Protein AF-A0A7C4UFD3-F1 (afdb_monomer_lite)

Radius of gyration: 13.69 Å; chains: 1; bounding box: 38×26×35 Å

Secondary structure (DSSP, 8-state):
-HHHHHHHHHHHHTTTTTTTHHHHHHHHHHS-EEETTS-EEES---HHHHHHHHHHTT--GGGGGGGT--GGGS-GGGGGGHHHHHHHHTTTTSHHHHHHHHHHHHHHHHTTEEEPPPTT--

Structure (mmCIF, N/CA/C/O backbone):
data_AF-A0A7C4UFD3-F1
#
_entry.id   AF-A0A7C4UFD3-F1
#
loop_
_atom_site.group_PDB
_atom_site.id
_atom_site.type_symbol
_atom_site.label_atom_id
_atom_site.label_alt_id
_atom_site.label_comp_id
_atom_site.label_asym_id
_atom_site.label_entity_id
_atom_site.label_seq_id
_atom_site.pdbx_PDB_ins_code
_atom_site.Cartn_x
_atom_site.Cartn_y
_atom_site.Cartn_z
_atom_site.occupancy
_atom_site.B_iso_or_equiv
_atom_site.auth_seq_id
_atom_site.auth_comp_id
_atom_site.auth_asym_id
_atom_site.auth_atom_id
_atom_site.pdbx_PDB_model_num
ATOM 1 N N . MET A 1 1 ? 4.926 6.588 13.282 1.00 66.88 1 MET A N 1
ATOM 2 C CA . MET A 1 1 ? 4.882 5.622 12.156 1.00 66.88 1 MET A CA 1
ATOM 3 C C . MET A 1 1 ? 4.621 4.184 12.609 1.00 66.88 1 MET A C 1
ATOM 5 O O . MET A 1 1 ? 4.375 3.346 11.751 1.00 66.88 1 MET A O 1
ATOM 9 N N . ASP A 1 2 ? 4.633 3.871 13.908 1.00 80.81 2 ASP A N 1
ATOM 10 C CA . ASP A 1 2 ? 4.578 2.471 14.359 1.00 80.81 2 ASP A CA 1
ATOM 11 C C . ASP A 1 2 ? 3.240 1.777 14.079 1.00 80.81 2 ASP A C 1
ATOM 13 O O . ASP A 1 2 ? 3.248 0.625 13.663 1.00 80.81 2 ASP A O 1
ATOM 17 N N . GLY A 1 3 ? 2.108 2.488 14.138 1.00 88.94 3 GLY A N 1
ATOM 18 C CA . GLY A 1 3 ? 0.803 1.911 13.780 1.00 88.94 3 GLY A CA 1
ATOM 19 C C . GLY A 1 3 ? 0.691 1.466 12.312 1.00 88.94 3 GLY A C 1
ATOM 20 O O . GLY A 1 3 ? 0.116 0.421 12.025 1.00 88.94 3 GLY A O 1
ATOM 21 N N . VAL A 1 4 ? 1.290 2.204 11.367 1.00 91.00 4 VAL A N 1
ATOM 22 C CA . VAL A 1 4 ? 1.360 1.783 9.950 1.00 91.00 4 VAL A CA 1
ATOM 23 C C . VAL A 1 4 ? 2.260 0.564 9.784 1.00 91.00 4 VAL A C 1
ATOM 25 O O . VAL A 1 4 ? 1.986 -0.302 8.955 1.00 91.00 4 VAL A O 1
ATOM 28 N N . ARG A 1 5 ? 3.341 0.488 10.564 1.00 92.00 5 ARG A N 1
ATOM 29 C CA . ARG A 1 5 ? 4.239 -0.665 10.535 1.00 92.00 5 ARG A CA 1
ATOM 30 C C . ARG A 1 5 ? 3.520 -1.909 11.034 1.00 92.00 5 ARG A C 1
ATOM 32 O O . ARG A 1 5 ? 3.492 -2.880 10.290 1.00 92.00 5 ARG A O 1
ATOM 39 N N . GLU A 1 6 ? 2.872 -1.829 12.190 1.00 93.25 6 GLU A N 1
ATOM 40 C CA . GLU A 1 6 ? 2.032 -2.900 12.738 1.00 93.25 6 GLU A CA 1
ATOM 41 C C . GLU A 1 6 ? 0.985 -3.356 11.707 1.00 93.25 6 GLU A C 1
ATOM 43 O O . GLU A 1 6 ? 0.865 -4.542 11.418 1.00 93.25 6 GLU A O 1
ATOM 48 N N . PHE A 1 7 ? 0.295 -2.407 11.067 1.00 94.69 7 PHE A N 1
ATOM 49 C CA . PHE A 1 7 ? -0.658 -2.700 9.997 1.00 94.69 7 PHE A CA 1
ATOM 50 C C . PHE A 1 7 ? -0.034 -3.480 8.829 1.00 94.69 7 PHE A C 1
ATOM 52 O O . PHE A 1 7 ? -0.584 -4.492 8.397 1.00 94.69 7 PHE A O 1
ATOM 59 N N . LEU A 1 8 ? 1.118 -3.033 8.322 1.00 94.19 8 LEU A N 1
ATOM 60 C CA . LEU A 1 8 ? 1.828 -3.715 7.240 1.00 94.19 8 LEU A CA 1
ATOM 61 C C . LEU A 1 8 ? 2.320 -5.109 7.656 1.00 94.19 8 LEU A C 1
ATOM 63 O O . LEU A 1 8 ? 2.238 -6.023 6.841 1.00 94.19 8 LEU A O 1
ATOM 67 N N . ASP A 1 9 ? 2.757 -5.289 8.908 1.00 93.81 9 ASP A N 1
ATOM 68 C CA . ASP A 1 9 ? 3.160 -6.599 9.437 1.00 93.81 9 ASP A CA 1
ATOM 69 C C . ASP A 1 9 ? 1.976 -7.578 9.409 1.00 93.81 9 ASP A C 1
ATOM 71 O O . ASP A 1 9 ? 2.106 -8.701 8.924 1.00 93.81 9 ASP A O 1
ATOM 75 N N . VAL A 1 10 ? 0.791 -7.141 9.854 1.00 93.94 10 VAL A N 1
ATOM 76 C CA . VAL A 1 10 ? -0.427 -7.969 9.832 1.00 93.94 10 VAL A CA 1
ATOM 77 C C . VAL A 1 10 ? -0.844 -8.311 8.399 1.00 93.94 10 VAL A C 1
ATOM 79 O O . VAL A 1 10 ? -1.204 -9.459 8.121 1.00 93.94 10 VAL A O 1
ATOM 82 N N . VAL A 1 11 ? -0.783 -7.342 7.480 1.00 92.56 11 VAL A N 1
ATOM 83 C CA . VAL A 1 11 ? -1.102 -7.552 6.059 1.00 92.56 11 VAL A CA 1
ATOM 84 C C . VAL A 1 11 ? -0.153 -8.567 5.421 1.00 92.56 11 VAL A C 1
ATOM 86 O O . VAL A 1 11 ? -0.623 -9.445 4.696 1.00 92.56 11 VAL A O 1
ATOM 89 N N . GLU A 1 12 ? 1.152 -8.485 5.692 1.00 90.56 12 GLU A N 1
ATOM 90 C CA . GLU A 1 12 ? 2.145 -9.446 5.193 1.00 90.56 12 GLU A CA 1
ATOM 91 C C . GLU A 1 12 ? 1.907 -10.847 5.770 1.00 90.56 12 GLU A C 1
ATOM 93 O O . GLU A 1 12 ? 1.814 -11.811 5.008 1.00 90.56 12 GLU A O 1
ATOM 98 N N . GLN A 1 13 ? 1.721 -10.962 7.089 1.00 90.56 13 GLN A N 1
ATOM 99 C CA . GLN A 1 13 ? 1.493 -12.244 7.773 1.00 90.56 13 GLN A CA 1
ATOM 100 C C . GLN A 1 13 ? 0.270 -13.001 7.242 1.00 90.56 13 GLN A C 1
ATOM 102 O O . GLN A 1 13 ? 0.290 -14.227 7.159 1.00 90.56 13 GLN A O 1
ATOM 107 N N . HIS A 1 14 ? -0.784 -12.281 6.856 1.00 87.44 14 HIS A N 1
ATOM 108 C CA . HIS A 1 14 ? -2.025 -12.878 6.355 1.00 87.44 14 HIS A CA 1
ATOM 109 C C . HIS A 1 14 ? -2.096 -12.932 4.822 1.00 87.44 14 HIS A C 1
ATOM 111 O O . HIS A 1 14 ? -3.138 -13.281 4.267 1.00 87.44 14 HIS A O 1
ATOM 117 N N . GLY A 1 15 ? -1.022 -12.554 4.116 1.00 85.31 15 GLY A N 1
ATOM 118 C CA . GLY A 1 15 ? -0.999 -12.498 2.653 1.00 85.31 15 GLY A CA 1
ATOM 119 C C . GLY A 1 15 ? -1.993 -11.495 2.053 1.00 85.31 15 GLY A C 1
ATOM 120 O O . GLY A 1 15 ? -2.326 -11.591 0.873 1.00 85.31 15 GLY A O 1
ATOM 121 N N . GLY A 1 16 ? -2.464 -10.522 2.840 1.00 78.50 16 GLY A N 1
ATOM 122 C CA . GLY A 1 16 ? -3.528 -9.586 2.465 1.00 78.50 16 GLY A CA 1
ATOM 123 C C . GLY A 1 16 ? -3.163 -8.642 1.317 1.00 78.50 16 GLY A C 1
ATOM 124 O O . GLY A 1 16 ? -4.047 -8.026 0.727 1.00 78.50 16 GLY A O 1
ATOM 125 N N . ALA A 1 17 ? -1.876 -8.535 0.981 1.00 81.06 17 ALA A N 1
ATOM 126 C CA . ALA A 1 17 ? -1.399 -7.742 -0.146 1.00 81.06 17 ALA A CA 1
ATOM 127 C C . ALA A 1 17 ? -1.418 -8.481 -1.492 1.00 81.06 17 ALA A C 1
ATOM 129 O O . ALA A 1 17 ? -1.387 -7.824 -2.532 1.00 81.06 17 ALA A O 1
ATOM 130 N N . LYS A 1 18 ? -1.457 -9.821 -1.500 1.00 86.50 18 LYS A N 1
ATOM 131 C CA . LYS A 1 18 ? -1.350 -10.614 -2.732 1.00 86.50 18 LYS A CA 1
ATOM 132 C C . LYS A 1 18 ? -2.569 -10.368 -3.625 1.00 86.50 18 LYS A C 1
ATOM 134 O O . LYS A 1 18 ? -3.688 -10.674 -3.224 1.00 86.50 18 LYS A O 1
ATOM 139 N N . GLY A 1 19 ? -2.360 -9.836 -4.830 1.00 89.62 19 GLY A N 1
ATOM 140 C CA . GLY A 1 19 ? -3.432 -9.458 -5.756 1.00 89.62 19 GLY A CA 1
ATOM 141 C C . GLY A 1 19 ? -4.130 -8.133 -5.418 1.00 89.62 19 GLY A C 1
ATOM 142 O O . GLY A 1 19 ? -5.149 -7.809 -6.035 1.00 89.62 19 GLY A O 1
ATOM 143 N N . HIS A 1 20 ? -3.625 -7.375 -4.438 1.00 93.81 20 HIS A N 1
ATOM 144 C CA . HIS A 1 20 ? -4.248 -6.149 -3.930 1.00 93.81 20 HIS A CA 1
ATOM 145 C C . HIS A 1 20 ? -3.279 -4.972 -3.731 1.00 93.81 20 HIS A C 1
ATOM 147 O O . HIS A 1 20 ? -3.660 -3.967 -3.130 1.00 93.81 20 HIS A O 1
ATOM 153 N N . LEU A 1 21 ? -2.061 -5.038 -4.265 1.00 95.06 21 LEU A N 1
ATOM 154 C CA . LEU A 1 21 ? -1.007 -4.033 -4.147 1.00 95.06 21 LEU A CA 1
ATOM 155 C C . LEU A 1 21 ? -1.480 -2.646 -4.582 1.00 95.06 21 LEU A C 1
ATOM 157 O O . LEU A 1 21 ? -1.258 -1.691 -3.848 1.00 95.06 21 LEU A O 1
ATOM 161 N N . LEU A 1 22 ? -2.201 -2.504 -5.702 1.00 95.88 22 LEU A N 1
ATOM 162 C CA . LEU A 1 22 ? -2.724 -1.191 -6.117 1.00 95.88 22 LEU A CA 1
ATOM 163 C C . LEU A 1 22 ? -3.644 -0.585 -5.047 1.00 95.88 22 LEU A C 1
ATOM 165 O O . LEU A 1 22 ? -3.561 0.606 -4.747 1.00 95.88 22 LEU A O 1
ATOM 169 N N . GLY A 1 23 ? -4.508 -1.419 -4.463 1.00 95.81 23 GLY A N 1
ATOM 170 C CA . GLY A 1 23 ? -5.418 -1.014 -3.398 1.00 95.81 23 GLY A CA 1
ATOM 171 C C . GLY A 1 23 ? -4.675 -0.659 -2.115 1.00 95.81 23 GLY A C 1
ATOM 172 O O . GLY A 1 23 ? -4.954 0.381 -1.524 1.00 95.81 23 GLY A O 1
ATOM 173 N N . LEU A 1 24 ? -3.686 -1.470 -1.732 1.00 96.25 24 LEU A N 1
ATOM 174 C CA . LEU A 1 24 ? -2.807 -1.211 -0.594 1.00 96.25 24 LEU A CA 1
ATOM 175 C C . LEU A 1 24 ? -2.070 0.128 -0.751 1.00 96.25 24 LEU A C 1
ATOM 177 O O . LEU A 1 24 ? -2.120 0.957 0.155 1.00 96.25 24 LEU A O 1
ATOM 181 N N . LEU A 1 25 ? -1.440 0.375 -1.906 1.00 96.06 25 LEU A N 1
ATOM 182 C CA . LEU A 1 25 ? -0.728 1.626 -2.190 1.00 96.06 25 LEU A CA 1
ATOM 183 C C . LEU A 1 25 ? -1.676 2.832 -2.128 1.00 96.06 25 LEU A C 1
ATOM 185 O O . LEU A 1 25 ? -1.358 3.830 -1.483 1.00 96.06 25 LEU A O 1
ATOM 189 N N . HIS A 1 26 ? -2.858 2.735 -2.746 1.00 95.81 26 HIS A N 1
ATOM 190 C CA . HIS A 1 26 ? -3.872 3.792 -2.700 1.00 95.81 26 HIS A CA 1
ATOM 191 C C . HIS A 1 26 ? -4.310 4.111 -1.261 1.00 95.81 26 HIS A C 1
ATOM 193 O O . HIS A 1 26 ? -4.405 5.277 -0.876 1.00 95.81 26 HIS A O 1
ATOM 199 N N . VAL A 1 27 ? -4.550 3.074 -0.455 1.00 96.06 27 VAL A N 1
ATOM 200 C CA . VAL A 1 27 ? -5.005 3.1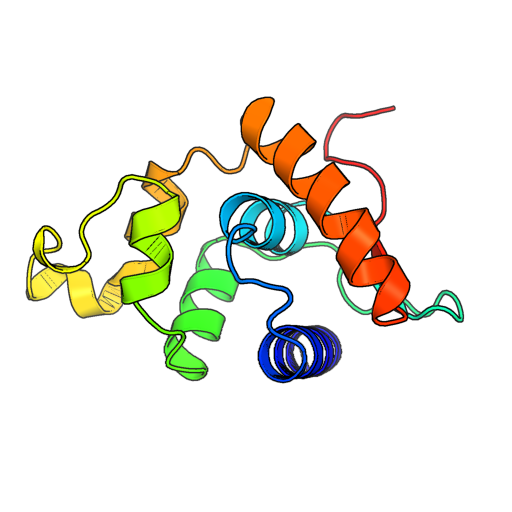93 0.935 1.00 96.06 27 VAL A CA 1
ATOM 201 C C . VAL A 1 27 ? -3.936 3.829 1.816 1.00 96.06 27 VAL A C 1
ATOM 203 O O . VAL A 1 27 ? -4.239 4.781 2.530 1.00 96.06 27 VAL A O 1
ATOM 206 N N . LEU A 1 28 ? -2.689 3.364 1.725 1.00 95.75 28 LEU A N 1
ATOM 207 C CA . LEU A 1 28 ? -1.578 3.908 2.507 1.00 95.75 28 LEU A CA 1
ATOM 208 C C . LEU A 1 28 ? -1.294 5.374 2.175 1.00 95.75 28 LEU A C 1
ATOM 210 O O . LEU A 1 28 ? -0.917 6.131 3.064 1.00 95.75 28 LEU A O 1
ATOM 214 N N . ILE A 1 29 ? -1.472 5.782 0.915 1.00 94.50 29 ILE A N 1
ATOM 215 C CA . ILE A 1 29 ? -1.207 7.158 0.484 1.00 94.50 29 ILE A CA 1
ATOM 216 C C . ILE A 1 29 ? -2.354 8.093 0.869 1.00 94.50 29 ILE A C 1
ATOM 218 O O . ILE A 1 29 ? -2.117 9.163 1.421 1.00 94.50 29 ILE A O 1
ATOM 222 N N . GLY A 1 30 ? -3.592 7.717 0.546 1.00 91.50 30 GLY A N 1
ATOM 223 C CA . GLY A 1 30 ? -4.707 8.662 0.529 1.00 91.50 30 GLY A CA 1
ATOM 224 C C . GLY A 1 30 ? -5.743 8.488 1.631 1.00 91.50 30 GLY A C 1
ATOM 225 O O . GLY A 1 30 ? -6.580 9.373 1.801 1.00 91.50 30 GLY A O 1
ATOM 226 N N . ARG A 1 31 ? -5.760 7.363 2.352 1.00 94.38 31 ARG A N 1
ATOM 227 C CA . ARG A 1 31 ? -6.899 7.018 3.215 1.00 94.38 31 ARG A CA 1
ATOM 228 C C . ARG A 1 31 ? -6.511 7.013 4.685 1.00 94.38 31 ARG A C 1
ATOM 230 O O . ARG A 1 31 ? -5.401 6.652 5.068 1.00 94.38 31 ARG A O 1
ATOM 237 N N . LYS A 1 32 ? -7.476 7.399 5.521 1.00 95.00 32 LYS A N 1
ATOM 238 C CA . LYS A 1 32 ? -7.369 7.220 6.970 1.00 95.00 32 LYS A CA 1
ATOM 239 C C . LYS A 1 32 ? -7.451 5.733 7.295 1.00 95.00 32 LYS A C 1
ATOM 241 O O . LYS A 1 32 ? -8.310 5.038 6.754 1.00 95.00 32 LYS A O 1
ATOM 246 N N . ILE A 1 33 ? -6.586 5.274 8.186 1.00 96.00 33 ILE A N 1
ATOM 247 C CA . ILE A 1 33 ? -6.562 3.903 8.686 1.00 96.00 33 ILE A CA 1
ATOM 248 C C . ILE A 1 33 ? -6.718 3.978 10.201 1.00 96.00 33 ILE A C 1
ATOM 250 O O . ILE A 1 33 ? -5.976 4.711 10.858 1.00 96.00 33 ILE A O 1
ATOM 254 N N . SER A 1 34 ? -7.656 3.210 10.742 1.00 96.69 34 SER A N 1
ATOM 255 C CA . SER A 1 34 ? -7.895 3.080 12.179 1.00 96.69 34 SER A CA 1
ATOM 256 C C . SER A 1 34 ? -7.922 1.612 12.591 1.00 96.69 34 SER A C 1
ATOM 258 O O . SER A 1 34 ? -8.216 0.737 11.776 1.00 96.69 34 SER A O 1
ATOM 260 N N . LYS A 1 35 ? -7.651 1.328 13.864 1.00 94.94 35 LYS A N 1
ATOM 261 C CA . LYS A 1 35 ? -7.958 0.028 14.473 1.00 94.94 35 LYS A CA 1
ATOM 262 C C . LYS A 1 35 ? -9.477 -0.148 14.605 1.00 94.94 35 LYS A C 1
ATOM 264 O O . LYS A 1 35 ? -10.251 0.803 14.475 1.00 94.94 35 LYS A O 1
ATOM 269 N N . SER A 1 36 ? -9.922 -1.371 14.874 1.00 92.19 36 SER A N 1
ATOM 270 C CA . SER A 1 36 ? -11.340 -1.711 15.069 1.00 92.19 36 SER A CA 1
ATOM 271 C C . SER A 1 36 ? -12.011 -0.941 16.213 1.00 92.19 36 SER A C 1
ATOM 273 O O . SER A 1 36 ? -13.211 -0.688 16.143 1.00 92.19 36 SER A O 1
ATOM 275 N N . ASN A 1 37 ? -11.238 -0.529 17.221 1.00 91.31 37 ASN A N 1
ATOM 276 C CA . ASN A 1 37 ? -11.671 0.312 18.342 1.00 91.31 37 ASN A CA 1
ATOM 277 C C . ASN A 1 37 ? -11.797 1.811 17.981 1.00 91.31 37 ASN A C 1
ATOM 279 O O . ASN A 1 37 ? -12.124 2.616 18.848 1.00 91.31 37 ASN A O 1
ATOM 283 N N . GLY A 1 38 ? -11.523 2.196 16.729 1.00 90.12 38 GLY A N 1
ATOM 284 C CA . GLY A 1 38 ? -11.583 3.578 16.246 1.00 90.12 38 GLY A CA 1
ATOM 285 C C . GLY A 1 38 ? -10.285 4.376 16.403 1.00 90.12 38 GLY A C 1
ATOM 286 O O . GLY A 1 38 ? -10.202 5.488 15.881 1.00 90.12 38 GLY A O 1
ATOM 287 N N . GLU A 1 39 ? -9.257 3.821 17.049 1.00 93.94 39 GLU A N 1
ATOM 288 C CA . GLU A 1 39 ? -7.958 4.478 17.224 1.00 93.94 39 GLU A CA 1
ATOM 289 C C . GLU A 1 39 ? -7.300 4.753 15.858 1.00 93.94 39 GLU A C 1
ATOM 291 O O . GLU A 1 39 ? -7.061 3.807 15.098 1.00 93.94 39 GLU A O 1
ATOM 296 N N . PRO A 1 40 ? -7.004 6.018 15.505 1.00 93.94 40 PRO A N 1
ATOM 297 C CA . PRO A 1 40 ? -6.383 6.347 14.228 1.00 93.94 40 PRO A CA 1
ATOM 298 C C . PRO A 1 40 ? -4.906 5.941 14.216 1.00 93.94 40 PRO A C 1
ATOM 300 O O . PRO A 1 40 ? -4.132 6.362 15.071 1.00 93.94 40 PRO A O 1
ATOM 303 N N . ILE A 1 41 ? -4.494 5.180 13.199 1.00 94.50 41 ILE A N 1
ATOM 304 C CA . ILE A 1 41 ? -3.094 4.763 13.008 1.00 94.50 41 ILE A CA 1
ATOM 305 C C . ILE A 1 41 ? -2.407 5.460 11.829 1.00 94.50 41 ILE A C 1
ATOM 307 O O . ILE A 1 41 ? -1.178 5.529 11.787 1.00 94.50 41 ILE A O 1
ATOM 311 N N . SER A 1 42 ? -3.176 5.985 10.870 1.00 94.56 42 SER A N 1
ATOM 312 C CA . SER A 1 42 ? -2.663 6.758 9.735 1.00 94.56 42 SER A CA 1
ATOM 313 C C . SER A 1 42 ? -3.718 7.714 9.197 1.00 94.56 42 SER A C 1
ATOM 315 O O . SER A 1 42 ? -4.900 7.377 9.146 1.00 94.56 42 SER A O 1
ATOM 317 N N . SER A 1 43 ? -3.288 8.882 8.728 1.00 92.00 43 SER A N 1
ATOM 318 C CA . SER A 1 43 ? -4.104 9.799 7.925 1.00 92.00 43 SER A CA 1
ATOM 319 C C . SER A 1 43 ? -3.703 9.825 6.446 1.00 92.00 43 SER A C 1
ATOM 321 O O . SER A 1 43 ? -4.123 10.729 5.728 1.00 92.00 43 SER A O 1
ATOM 323 N N . GLY A 1 44 ? -2.891 8.863 6.008 1.00 91.88 44 GLY A N 1
ATOM 324 C CA . GLY A 1 44 ? -2.244 8.849 4.699 1.00 91.88 44 GLY A CA 1
ATOM 325 C C . GLY A 1 44 ? -0.750 9.164 4.799 1.00 91.88 44 GLY A C 1
ATOM 326 O O . GLY A 1 44 ? -0.288 9.775 5.764 1.00 91.88 44 GLY A O 1
ATOM 327 N N . MET A 1 45 ? 0.005 8.718 3.801 1.00 93.06 45 MET A N 1
ATOM 328 C CA . MET A 1 45 ? 1.452 8.889 3.687 1.00 93.06 45 MET A CA 1
ATOM 329 C C . MET A 1 45 ? 1.801 9.564 2.366 1.00 93.06 45 MET A C 1
ATOM 331 O O . MET A 1 45 ? 1.185 9.320 1.327 1.00 93.06 45 MET A O 1
ATOM 335 N N . SER A 1 46 ? 2.867 10.355 2.361 1.00 93.19 46 SER A N 1
ATOM 336 C CA . SER A 1 46 ? 3.460 10.791 1.103 1.00 93.19 46 SER A CA 1
ATOM 337 C C . SER A 1 46 ? 4.047 9.600 0.335 1.00 93.19 46 SER A C 1
ATOM 339 O O . SER A 1 46 ? 4.457 8.583 0.902 1.00 93.19 46 SER A O 1
ATOM 341 N N . TRP A 1 47 ? 4.184 9.754 -0.983 1.00 93.81 47 TRP A N 1
ATOM 342 C CA . TRP A 1 47 ? 4.813 8.737 -1.835 1.00 93.81 47 TRP A CA 1
ATOM 343 C C . TRP A 1 47 ? 6.244 8.416 -1.391 1.00 93.81 47 TRP A C 1
ATOM 345 O O . TRP A 1 47 ? 6.700 7.280 -1.507 1.00 93.81 47 TRP A O 1
ATOM 355 N N . ARG A 1 48 ? 6.963 9.419 -0.871 1.00 92.88 48 ARG A N 1
ATOM 356 C CA . ARG A 1 48 ? 8.344 9.271 -0.401 1.00 92.88 48 ARG A CA 1
ATOM 357 C C . ARG A 1 48 ? 8.417 8.443 0.877 1.00 92.88 48 ARG A C 1
ATOM 359 O O . ARG A 1 48 ? 9.295 7.588 0.985 1.00 92.88 48 ARG A O 1
ATOM 366 N N . GLU A 1 49 ? 7.511 8.682 1.820 1.00 94.25 49 GLU A N 1
ATOM 367 C CA . GLU A 1 49 ? 7.431 7.899 3.055 1.00 94.25 49 GLU A CA 1
ATOM 368 C C . GLU A 1 49 ? 7.074 6.447 2.745 1.00 94.25 49 GLU A C 1
ATOM 370 O O . GLU A 1 49 ? 7.772 5.546 3.204 1.00 94.25 49 GLU A O 1
ATOM 375 N N . LEU A 1 50 ? 6.073 6.216 1.888 1.00 94.75 50 LEU A N 1
ATOM 376 C CA . LEU A 1 50 ? 5.684 4.862 1.501 1.00 94.75 50 LEU A CA 1
ATOM 377 C C . LEU A 1 50 ? 6.818 4.120 0.782 1.00 94.75 50 LEU A C 1
ATOM 379 O O . LEU A 1 50 ? 7.145 2.993 1.144 1.00 94.75 50 LEU A O 1
ATOM 383 N N . ALA A 1 51 ? 7.478 4.756 -0.190 1.00 94.44 51 ALA A N 1
ATOM 384 C CA . ALA A 1 51 ? 8.611 4.145 -0.884 1.00 94.44 51 ALA A CA 1
ATOM 385 C C . ALA A 1 51 ? 9.765 3.794 0.071 1.00 94.44 51 ALA A C 1
ATOM 387 O O . ALA A 1 51 ? 10.413 2.755 -0.081 1.00 94.44 51 ALA A O 1
ATOM 388 N N . THR A 1 52 ? 10.015 4.652 1.064 1.00 93.38 52 THR A N 1
ATOM 389 C CA . THR A 1 52 ? 11.032 4.418 2.096 1.00 93.38 52 THR A CA 1
ATOM 390 C C . THR A 1 52 ? 10.652 3.235 2.979 1.00 93.38 52 THR A C 1
ATOM 392 O O . THR A 1 52 ? 11.500 2.390 3.263 1.00 93.38 52 THR A O 1
ATOM 395 N N . GLU A 1 53 ? 9.386 3.136 3.373 1.00 93.25 53 GLU A N 1
ATOM 396 C CA . GLU A 1 53 ? 8.887 2.062 4.228 1.00 93.25 53 GLU A CA 1
ATOM 397 C C . GLU A 1 53 ? 8.905 0.701 3.511 1.00 93.25 53 GLU A C 1
ATOM 399 O O . GLU A 1 53 ? 9.441 -0.263 4.057 1.00 93.25 53 GLU A O 1
ATOM 404 N N . LEU A 1 54 ? 8.455 0.630 2.252 1.00 93.50 54 LEU A N 1
ATOM 405 C CA . LEU A 1 54 ? 8.523 -0.594 1.437 1.00 93.50 54 LEU A CA 1
ATOM 406 C C . LEU A 1 54 ? 9.972 -1.054 1.213 1.00 93.50 54 LEU A C 1
ATOM 408 O O . LEU A 1 54 ? 10.284 -2.242 1.304 1.00 93.50 54 LEU A O 1
ATOM 412 N N . LYS A 1 55 ? 10.893 -0.107 0.984 1.00 92.19 55 LYS A N 1
ATOM 413 C CA . LYS A 1 55 ? 12.330 -0.400 0.893 1.00 92.19 55 LYS A CA 1
ATOM 414 C C . LYS A 1 55 ? 12.883 -0.933 2.215 1.00 92.19 55 LYS A C 1
ATOM 416 O O . LYS A 1 55 ? 13.624 -1.913 2.208 1.00 92.19 55 LYS A O 1
ATOM 421 N N . ARG A 1 56 ? 12.537 -0.300 3.342 1.00 91.25 56 ARG A N 1
ATOM 422 C CA . ARG A 1 56 ? 12.988 -0.692 4.688 1.00 91.25 56 ARG A CA 1
ATOM 423 C C . ARG A 1 56 ? 12.561 -2.120 5.027 1.00 91.25 56 ARG A C 1
ATOM 425 O O . ARG A 1 56 ? 13.364 -2.875 5.563 1.00 91.25 56 ARG A O 1
ATOM 432 N N . ARG A 1 57 ? 11.328 -2.482 4.669 1.00 91.12 57 ARG A N 1
ATOM 433 C CA . ARG A 1 57 ? 10.752 -3.822 4.859 1.00 91.12 57 ARG A CA 1
ATOM 434 C C . ARG A 1 57 ? 11.305 -4.880 3.910 1.00 91.12 57 ARG A C 1
ATOM 436 O O . ARG A 1 57 ? 11.063 -6.056 4.126 1.00 91.12 57 ARG A O 1
ATOM 443 N N . ARG A 1 58 ? 12.065 -4.476 2.882 1.00 90.62 58 ARG A N 1
ATOM 444 C CA . ARG A 1 58 ? 12.462 -5.348 1.764 1.00 90.62 58 ARG A CA 1
ATOM 445 C C . ARG A 1 58 ? 11.245 -6.011 1.114 1.00 90.62 58 ARG A C 1
ATOM 447 O O . ARG A 1 58 ? 11.300 -7.189 0.777 1.00 90.62 58 ARG A O 1
ATOM 454 N N . TRP A 1 59 ? 10.169 -5.237 0.951 1.00 91.44 59 TRP A N 1
ATOM 455 C CA . TRP A 1 59 ? 8.945 -5.705 0.311 1.00 91.44 59 TRP A CA 1
ATOM 456 C C . TRP A 1 59 ? 9.271 -6.343 -1.037 1.00 91.44 59 TRP A C 1
ATOM 458 O O . TRP A 1 59 ? 10.059 -5.774 -1.800 1.00 91.44 59 TRP A O 1
ATOM 468 N N . ASP A 1 60 ? 8.680 -7.504 -1.312 1.00 91.38 60 ASP A N 1
ATOM 469 C CA . ASP A 1 60 ? 9.023 -8.313 -2.478 1.00 91.38 60 ASP A CA 1
ATOM 470 C C . ASP A 1 60 ? 8.761 -7.539 -3.786 1.00 91.38 60 ASP A C 1
ATOM 472 O O . ASP A 1 60 ? 7.602 -7.235 -4.101 1.00 91.38 60 ASP A O 1
ATOM 476 N N . PRO A 1 61 ? 9.810 -7.212 -4.568 1.00 91.56 61 PRO A N 1
ATOM 477 C CA . PRO A 1 61 ? 9.668 -6.532 -5.847 1.00 91.56 61 PRO A CA 1
ATOM 478 C C . PRO A 1 61 ? 8.801 -7.298 -6.844 1.00 91.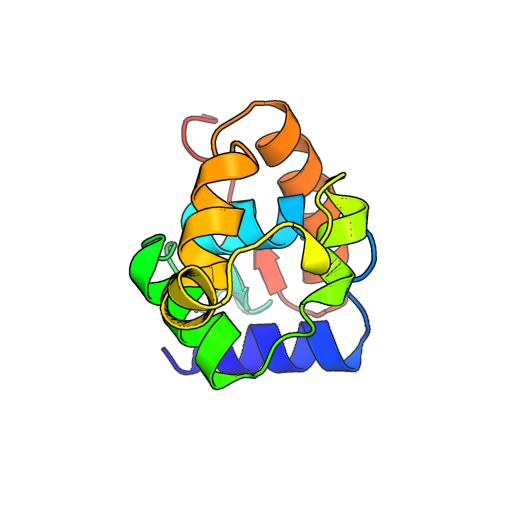56 61 PRO A C 1
ATOM 480 O O . PRO A 1 61 ? 8.151 -6.662 -7.666 1.00 91.56 61 PRO A O 1
ATOM 483 N N . GLU A 1 62 ? 8.749 -8.632 -6.781 1.00 92.44 62 GLU A N 1
ATOM 484 C CA . GLU A 1 62 ? 7.971 -9.446 -7.723 1.00 92.44 62 GLU A CA 1
ATOM 485 C C . GLU A 1 62 ? 6.461 -9.183 -7.616 1.00 92.44 62 GLU A C 1
ATOM 487 O O . GLU A 1 62 ? 5.728 -9.382 -8.587 1.00 92.44 62 GLU A O 1
ATOM 492 N N . THR A 1 63 ? 5.997 -8.627 -6.492 1.00 92.75 63 THR A N 1
ATOM 493 C CA . THR A 1 63 ? 4.595 -8.224 -6.314 1.00 92.75 63 THR A CA 1
ATOM 494 C C . THR A 1 63 ? 4.141 -7.176 -7.328 1.00 92.75 63 THR A C 1
ATOM 496 O O . THR A 1 63 ? 2.962 -7.142 -7.653 1.00 92.75 63 THR A O 1
ATOM 499 N N . ILE A 1 64 ? 5.035 -6.372 -7.922 1.00 94.25 64 ILE A N 1
ATOM 500 C CA . ILE A 1 64 ? 4.622 -5.375 -8.928 1.00 94.25 64 ILE A CA 1
ATOM 501 C C . ILE A 1 64 ? 4.121 -6.010 -10.233 1.00 94.25 64 ILE A C 1
ATOM 503 O O . ILE A 1 64 ? 3.491 -5.319 -11.035 1.00 94.25 64 ILE A O 1
ATOM 507 N N . ARG A 1 65 ? 4.370 -7.310 -10.459 1.00 94.12 65 ARG A N 1
ATOM 508 C CA . ARG A 1 65 ? 3.871 -8.025 -11.644 1.00 94.12 65 ARG A CA 1
ATOM 509 C C . ARG A 1 65 ? 2.356 -8.013 -11.739 1.00 94.12 65 ARG A C 1
ATOM 511 O O . ARG A 1 65 ? 1.821 -7.951 -12.841 1.00 94.12 65 ARG A O 1
ATOM 518 N N . GLU A 1 66 ? 1.658 -8.003 -10.607 1.00 93.88 66 GLU A N 1
ATOM 519 C CA . GLU A 1 66 ? 0.195 -7.904 -10.600 1.00 93.88 66 GLU A CA 1
ATOM 520 C C . GLU A 1 66 ? -0.312 -6.535 -11.085 1.00 93.88 66 GLU A C 1
ATOM 522 O O . GLU A 1 66 ? -1.468 -6.402 -11.477 1.00 93.88 66 GLU A O 1
ATOM 527 N N . LEU A 1 67 ? 0.564 -5.526 -11.093 1.00 92.88 67 LEU A N 1
ATOM 528 C CA . LEU A 1 67 ? 0.300 -4.194 -11.635 1.00 92.88 67 LEU A CA 1
ATOM 529 C C . LEU A 1 67 ? 0.651 -4.095 -13.127 1.00 92.88 67 LEU A C 1
ATOM 531 O O . LEU A 1 67 ? 0.586 -3.009 -13.695 1.00 92.88 67 LEU A O 1
ATOM 535 N N . GLY A 1 68 ? 1.053 -5.205 -13.758 1.00 92.81 68 GLY A N 1
ATOM 536 C CA . GLY A 1 68 ? 1.516 -5.234 -15.146 1.00 92.81 68 GLY A CA 1
ATOM 537 C C . GLY A 1 68 ? 2.931 -4.684 -15.343 1.00 92.81 68 GLY A C 1
ATOM 538 O O . GLY A 1 68 ? 3.326 -4.423 -16.477 1.00 92.81 68 GLY A O 1
ATOM 539 N N . LEU A 1 69 ? 3.700 -4.499 -14.265 1.00 92.69 69 LEU A N 1
ATOM 540 C CA . LEU A 1 69 ? 5.088 -4.040 -14.320 1.00 92.69 69 LEU A CA 1
ATOM 541 C C . LEU A 1 69 ? 6.057 -5.223 -14.211 1.00 92.69 69 LEU A C 1
ATOM 543 O O . LEU A 1 69 ? 5.791 -6.194 -13.510 1.00 92.69 69 LEU A O 1
ATOM 547 N N . ASP A 1 70 ? 7.218 -5.138 -14.857 1.00 91.12 70 ASP A N 1
ATOM 548 C CA . ASP A 1 70 ? 8.276 -6.143 -14.703 1.00 91.12 70 ASP A CA 1
ATOM 549 C C . ASP A 1 70 ? 9.386 -5.614 -13.781 1.00 91.12 70 ASP A C 1
ATOM 551 O O . ASP A 1 70 ? 10.029 -4.626 -14.129 1.00 91.12 70 ASP A O 1
ATOM 555 N N . PRO A 1 71 ? 9.685 -6.258 -12.637 1.00 89.12 71 PRO A N 1
ATOM 556 C CA . PRO A 1 71 ? 10.795 -5.859 -11.766 1.00 89.12 71 PRO A CA 1
ATOM 557 C C . PRO A 1 71 ? 12.131 -5.725 -12.503 1.00 89.12 71 PRO A C 1
ATOM 559 O O . PRO A 1 71 ? 12.963 -4.889 -12.144 1.00 89.12 71 PRO A O 1
ATOM 562 N N . LYS A 1 72 ? 12.339 -6.539 -13.546 1.00 87.81 72 LYS A N 1
ATOM 563 C CA . LYS A 1 72 ? 13.576 -6.563 -14.333 1.00 87.81 72 LYS A CA 1
ATOM 564 C C . LYS A 1 72 ? 13.683 -5.415 -15.337 1.00 87.81 72 LYS A C 1
ATOM 566 O O . LYS A 1 72 ? 14.788 -5.154 -15.805 1.00 87.81 72 LYS A O 1
ATOM 571 N N . SER A 1 73 ? 12.588 -4.713 -15.641 1.00 87.62 73 SER A N 1
ATOM 572 C CA . SER A 1 73 ? 12.621 -3.547 -16.534 1.00 87.62 73 SER A CA 1
ATOM 573 C C . SER A 1 73 ? 13.204 -2.299 -15.859 1.00 87.62 73 SER A C 1
ATOM 575 O O . SER A 1 73 ? 13.600 -1.354 -16.541 1.00 87.62 73 SER A O 1
ATOM 577 N N . PHE A 1 74 ? 13.313 -2.293 -14.525 1.00 84.69 74 PHE A N 1
ATOM 578 C CA . PHE A 1 74 ? 13.906 -1.190 -13.774 1.00 84.69 74 PHE A CA 1
ATOM 579 C C . PHE A 1 74 ? 15.433 -1.235 -13.860 1.00 84.69 74 PHE A C 1
ATOM 581 O O . PHE A 1 74 ? 16.077 -2.217 -13.476 1.00 84.69 74 PHE A O 1
ATOM 588 N N . ALA A 1 75 ? 16.032 -0.135 -14.321 1.00 76.50 75 ALA A N 1
ATOM 589 C CA . ALA A 1 75 ? 17.477 -0.042 -14.452 1.00 76.50 75 ALA A CA 1
ATOM 590 C C . ALA A 1 75 ? 18.170 -0.159 -13.076 1.00 76.50 75 ALA A C 1
ATOM 592 O O . ALA A 1 75 ? 17.629 0.292 -12.062 1.00 76.50 75 ALA A O 1
ATOM 593 N N . PRO A 1 76 ? 19.410 -0.686 -13.009 1.00 70.62 76 PRO A N 1
ATOM 594 C CA . PRO A 1 76 ? 20.156 -0.806 -11.753 1.00 70.62 76 PRO A CA 1
ATOM 595 C C . PRO A 1 76 ? 20.260 0.506 -10.956 1.00 70.62 76 PRO A C 1
ATOM 597 O O . PRO A 1 76 ? 20.188 0.481 -9.729 1.00 70.62 76 PRO A O 1
ATOM 600 N N . ARG A 1 77 ? 20.352 1.654 -11.647 1.00 70.75 77 ARG A N 1
ATOM 601 C CA . ARG A 1 77 ? 20.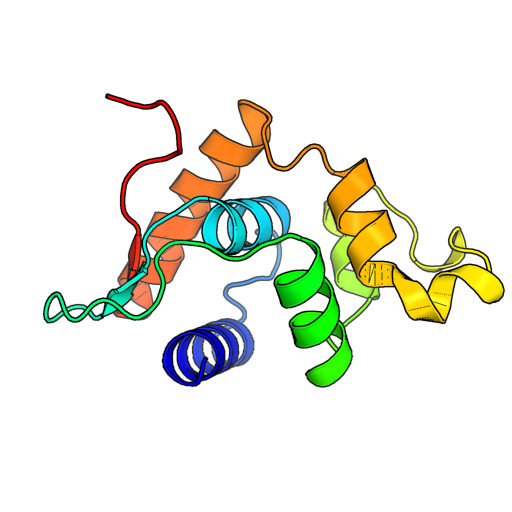365 2.999 -11.040 1.00 70.75 77 ARG A CA 1
ATOM 602 C C . ARG A 1 77 ? 19.065 3.356 -10.313 1.00 70.75 77 ARG A C 1
ATOM 604 O O . ARG A 1 77 ? 19.092 4.045 -9.297 1.00 70.75 77 ARG A O 1
ATOM 611 N N . ASP A 1 78 ? 17.938 2.837 -10.792 1.00 70.38 78 ASP A N 1
ATOM 612 C CA . ASP A 1 78 ? 16.613 3.126 -10.251 1.00 70.38 78 ASP A CA 1
ATOM 613 C C . ASP A 1 78 ? 16.295 2.252 -9.038 1.00 70.38 78 ASP A C 1
ATOM 615 O O . ASP A 1 78 ? 15.362 2.554 -8.299 1.00 70.38 78 ASP A O 1
ATOM 619 N N . ARG A 1 79 ? 17.118 1.236 -8.734 1.00 66.75 79 ARG A N 1
ATOM 620 C CA . ARG A 1 79 ? 16.946 0.382 -7.546 1.00 66.75 79 ARG A CA 1
ATOM 621 C C . ARG A 1 79 ? 16.951 1.174 -6.237 1.00 66.75 79 ARG A C 1
ATOM 623 O O . ARG A 1 79 ? 16.263 0.796 -5.293 1.00 66.75 79 ARG A O 1
ATOM 630 N N . GLN A 1 80 ? 17.663 2.305 -6.169 1.00 74.56 80 GLN A N 1
ATOM 631 C CA . GLN A 1 80 ? 17.639 3.165 -4.978 1.00 74.56 80 GLN A CA 1
ATOM 632 C C . GLN A 1 80 ? 16.280 3.839 -4.746 1.00 74.56 80 GLN A C 1
ATOM 634 O O . GLN A 1 80 ? 15.939 4.106 -3.590 1.00 74.56 80 GLN A O 1
ATOM 639 N N . ARG A 1 81 ? 15.526 4.087 -5.826 1.00 86.94 81 ARG A N 1
ATOM 640 C CA . ARG A 1 81 ? 14.216 4.756 -5.859 1.00 86.94 81 ARG A CA 1
ATOM 641 C C . ARG A 1 81 ? 13.105 3.834 -6.376 1.00 86.94 81 ARG A C 1
ATOM 643 O O . ARG A 1 81 ? 12.044 4.323 -6.736 1.00 86.94 81 ARG A O 1
ATOM 650 N N . PHE A 1 82 ? 13.330 2.520 -6.378 1.00 92.56 82 PHE A N 1
ATOM 651 C CA . PHE A 1 82 ? 12.487 1.532 -7.055 1.00 92.56 82 PHE A CA 1
ATOM 652 C C . PHE A 1 82 ? 11.002 1.710 -6.734 1.00 92.56 82 PHE A C 1
ATOM 654 O O . PHE A 1 82 ? 10.201 1.969 -7.626 1.00 92.56 82 PHE A O 1
ATOM 661 N N . TRP A 1 83 ? 10.654 1.690 -5.446 1.00 93.88 83 TRP A N 1
ATOM 662 C CA . TRP A 1 83 ? 9.270 1.843 -5.000 1.00 93.88 83 TRP A CA 1
ATOM 663 C C . TRP A 1 83 ? 8.675 3.214 -5.313 1.00 93.88 83 TRP A C 1
ATOM 665 O O . TRP A 1 83 ? 7.487 3.308 -5.598 1.00 93.88 83 TRP A O 1
ATOM 675 N N . TYR A 1 84 ? 9.488 4.271 -5.327 1.00 93.19 84 TYR A N 1
ATOM 676 C CA . TYR A 1 84 ? 9.021 5.591 -5.746 1.00 93.19 84 TYR A CA 1
ATOM 677 C C . TYR A 1 84 ? 8.661 5.590 -7.239 1.00 93.19 84 TYR A C 1
ATOM 679 O O . TYR A 1 84 ? 7.596 6.073 -7.616 1.00 93.19 84 TYR A O 1
ATOM 687 N N . SER A 1 85 ? 9.507 4.981 -8.076 1.00 92.38 85 SER A N 1
ATOM 688 C CA . SER A 1 85 ? 9.246 4.820 -9.509 1.00 92.38 85 SER A CA 1
ATOM 689 C C . SER A 1 85 ? 8.004 3.961 -9.766 1.00 92.38 85 SER A C 1
ATOM 691 O O . SER A 1 85 ? 7.162 4.348 -10.572 1.00 92.38 85 SER A O 1
ATOM 693 N N . VAL A 1 86 ? 7.829 2.854 -9.038 1.00 93.75 86 VAL A N 1
ATOM 694 C CA . VAL A 1 86 ? 6.617 2.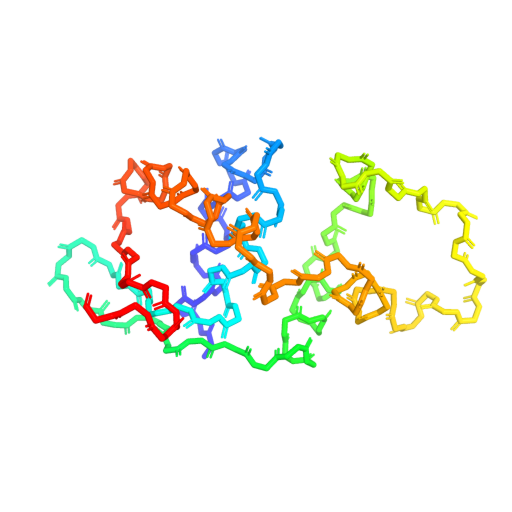016 -9.110 1.00 93.75 86 VAL A CA 1
ATOM 695 C C . VAL A 1 86 ? 5.367 2.831 -8.769 1.00 93.75 86 VAL A C 1
ATOM 697 O O . VAL A 1 86 ? 4.446 2.891 -9.578 1.00 93.75 86 VAL A O 1
ATOM 700 N N . ILE A 1 87 ? 5.347 3.524 -7.622 1.00 94.12 87 ILE A N 1
ATOM 701 C CA . ILE A 1 87 ? 4.197 4.345 -7.194 1.00 94.12 87 ILE A CA 1
ATOM 702 C C . ILE A 1 87 ? 3.851 5.404 -8.250 1.00 94.12 87 ILE A C 1
ATOM 704 O O . ILE A 1 87 ? 2.674 5.639 -8.522 1.00 94.12 87 ILE A O 1
ATOM 708 N N . SER A 1 88 ? 4.864 6.003 -8.883 1.00 91.31 88 SER A N 1
ATOM 709 C CA . SER A 1 88 ? 4.656 7.009 -9.929 1.00 91.31 88 SER A CA 1
ATOM 710 C C . SER A 1 88 ? 4.023 6.451 -11.212 1.00 91.31 88 SER A C 1
ATOM 712 O O . SER A 1 88 ? 3.309 7.178 -11.897 1.00 91.31 88 SER A O 1
ATOM 714 N N . GLN A 1 89 ? 4.237 5.168 -11.527 1.00 92.00 89 GLN A N 1
ATOM 715 C CA . GLN A 1 89 ? 3.728 4.529 -12.749 1.00 92.00 89 GLN A CA 1
ATOM 716 C C . GLN A 1 89 ? 2.304 3.981 -12.597 1.00 92.00 89 GLN A C 1
ATOM 718 O O . GLN A 1 89 ? 1.544 3.965 -13.560 1.00 92.00 89 GLN A O 1
ATOM 723 N N . VAL A 1 90 ? 1.911 3.556 -11.395 1.00 91.50 90 VAL A N 1
ATOM 724 C CA . VAL A 1 90 ? 0.684 2.757 -11.178 1.00 91.50 90 VAL A CA 1
ATOM 725 C C . VAL A 1 90 ? -0.572 3.602 -10.931 1.00 91.50 90 VAL A C 1
ATOM 727 O O . VAL A 1 90 ? -1.586 3.089 -10.470 1.00 91.50 90 VAL A O 1
ATOM 730 N N . GLN A 1 91 ? -0.508 4.907 -11.228 1.00 90.62 91 GLN A N 1
ATOM 731 C CA . GLN A 1 91 ? -1.621 5.862 -11.148 1.00 90.62 91 GLN A CA 1
ATOM 732 C C . GLN A 1 91 ? -2.476 5.706 -9.877 1.00 90.62 91 GLN A C 1
ATOM 734 O O . GLN A 1 91 ? -3.698 5.542 -9.934 1.00 90.62 91 GLN A O 1
ATOM 739 N N . VAL A 1 92 ? -1.833 5.790 -8.708 1.00 92.19 92 VAL A N 1
ATOM 740 C CA . VAL A 1 92 ? -2.462 5.595 -7.385 1.00 92.19 92 VAL A CA 1
ATOM 741 C C . VAL A 1 92 ? -3.629 6.548 -7.079 1.00 92.19 92 VAL A C 1
ATOM 743 O O . VAL A 1 92 ? -4.383 6.293 -6.149 1.00 92.19 92 VAL A O 1
ATOM 746 N N . GLY A 1 93 ? -3.805 7.630 -7.843 1.00 88.88 93 GLY A N 1
ATOM 747 C CA . GLY A 1 93 ? -4.943 8.555 -7.736 1.00 88.88 93 GLY A CA 1
ATOM 748 C C . GLY A 1 93 ? -6.101 8.278 -8.704 1.00 88.88 93 GLY A C 1
ATOM 749 O O . GLY A 1 93 ? -7.056 9.046 -8.738 1.00 88.88 93 GLY A O 1
ATOM 750 N N . SER A 1 94 ? -6.023 7.229 -9.526 1.00 92.19 94 SER A N 1
ATOM 751 C CA . SER A 1 94 ? -7.042 6.929 -10.538 1.00 92.19 94 SER A CA 1
ATOM 752 C C . SER A 1 94 ? -8.340 6.360 -9.933 1.00 92.19 94 SER A C 1
ATOM 754 O O . SER A 1 94 ? -8.317 5.756 -8.855 1.00 92.19 94 SER A O 1
ATOM 756 N N . PRO A 1 95 ? -9.480 6.432 -10.652 1.00 92.50 95 PRO A N 1
ATOM 757 C CA . PRO A 1 95 ? -10.714 5.753 -10.243 1.00 92.50 95 PRO A CA 1
ATOM 758 C C . PRO A 1 95 ? -10.549 4.234 -10.080 1.00 92.50 95 PRO A C 1
ATOM 760 O O . PRO A 1 95 ? -11.227 3.609 -9.264 1.00 92.50 95 PRO A O 1
ATOM 763 N N . GLN A 1 96 ? -9.640 3.620 -10.843 1.00 92.69 96 GLN A N 1
ATOM 764 C CA . GLN A 1 96 ? -9.310 2.203 -10.703 1.00 92.69 96 GLN A CA 1
ATOM 765 C C . GLN A 1 96 ? -8.595 1.924 -9.377 1.00 92.69 96 GLN A C 1
ATOM 767 O O . GLN A 1 96 ? -8.932 0.949 -8.704 1.00 92.69 96 GLN A O 1
ATOM 772 N N . ALA A 1 97 ? -7.664 2.792 -8.974 1.00 94.44 97 ALA A N 1
ATOM 773 C CA . ALA A 1 97 ? -6.990 2.698 -7.684 1.00 94.44 97 ALA A CA 1
ATOM 774 C C . ALA A 1 97 ? -7.968 2.877 -6.513 1.00 94.44 97 ALA A C 1
ATOM 776 O O . ALA A 1 97 ? -7.894 2.120 -5.548 1.00 94.44 97 ALA A O 1
ATOM 777 N N . ALA A 1 98 ? -8.947 3.781 -6.634 1.00 94.44 98 ALA A N 1
ATOM 778 C CA . ALA A 1 98 ? -10.016 3.931 -5.643 1.00 94.44 98 ALA A CA 1
ATOM 779 C C . ALA A 1 98 ? -10.832 2.634 -5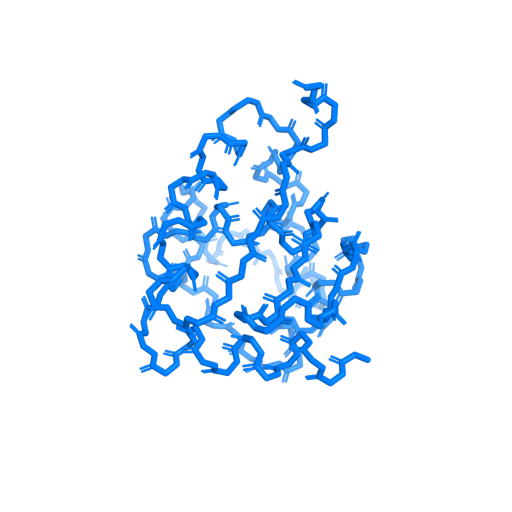.479 1.00 94.44 98 ALA A C 1
ATOM 781 O O . ALA A 1 98 ? -10.932 2.104 -4.372 1.00 94.44 98 ALA A O 1
ATOM 782 N N . LYS A 1 99 ? -11.304 2.042 -6.588 1.00 94.69 99 LYS A N 1
ATOM 783 C CA . LYS A 1 99 ? -12.015 0.746 -6.574 1.00 94.69 99 LYS A CA 1
ATOM 784 C C . LYS A 1 99 ? -11.159 -0.386 -5.997 1.00 94.69 99 LYS A C 1
ATOM 786 O O . 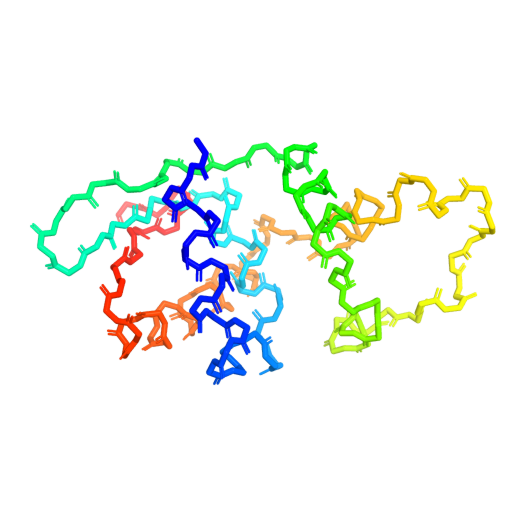LYS A 1 99 ? -11.670 -1.247 -5.282 1.00 94.69 99 LYS A O 1
ATOM 791 N N . ALA A 1 100 ? -9.865 -0.419 -6.317 1.00 95.44 100 ALA A N 1
ATOM 792 C CA . ALA A 1 100 ? -8.933 -1.388 -5.744 1.00 95.44 100 ALA A CA 1
ATOM 793 C C . ALA A 1 100 ? -8.762 -1.173 -4.231 1.00 95.44 100 ALA A C 1
ATOM 795 O O . ALA A 1 100 ? -8.735 -2.142 -3.474 1.00 95.44 100 ALA A O 1
ATOM 796 N N . GLY A 1 101 ? -8.712 0.085 -3.789 1.00 95.56 101 GLY A N 1
ATOM 797 C CA . GLY A 1 101 ? -8.674 0.470 -2.383 1.00 95.56 101 GLY A CA 1
ATOM 798 C C . GLY A 1 101 ? -9.921 0.031 -1.621 1.00 95.56 101 GLY A C 1
ATOM 799 O O . GLY A 1 101 ? -9.798 -0.488 -0.518 1.00 95.56 101 GLY A O 1
ATOM 800 N N . ASP A 1 102 ? -11.110 0.156 -2.214 1.00 95.44 102 ASP A N 1
ATOM 801 C CA . ASP A 1 102 ? -12.357 -0.317 -1.597 1.00 95.44 102 ASP A CA 1
ATOM 802 C C . ASP A 1 102 ? -12.382 -1.837 -1.446 1.00 95.44 102 ASP A C 1
ATOM 804 O O . ASP A 1 102 ? -12.753 -2.355 -0.392 1.00 95.44 102 ASP A O 1
ATOM 808 N N . LYS A 1 103 ? -11.908 -2.570 -2.460 1.00 95.00 103 LYS A N 1
ATOM 809 C CA . LYS A 1 103 ? -11.724 -4.023 -2.348 1.00 95.00 103 LYS A CA 1
ATOM 810 C C . LYS A 1 103 ? -10.759 -4.363 -1.216 1.00 95.00 103 LYS A C 1
ATOM 812 O O . LYS A 1 103 ? -11.079 -5.203 -0.377 1.00 95.00 103 LYS A O 1
ATOM 817 N N . PHE A 1 104 ? -9.616 -3.684 -1.149 1.00 96.19 104 PHE A N 1
ATOM 818 C CA . PHE A 1 104 ? -8.634 -3.901 -0.091 1.00 96.19 104 PHE A CA 1
ATOM 819 C C . PHE A 1 104 ? -9.168 -3.523 1.302 1.00 96.19 104 PHE A C 1
ATOM 821 O O . PHE A 1 104 ? -8.877 -4.216 2.273 1.00 96.19 104 PHE A O 1
ATOM 828 N N . ALA A 1 105 ? -10.032 -2.511 1.420 1.00 95.31 105 ALA A N 1
ATOM 829 C CA . ALA A 1 105 ? -10.675 -2.153 2.684 1.00 95.31 105 ALA A CA 1
ATOM 830 C C . ALA A 1 105 ? -11.503 -3.310 3.272 1.00 95.31 105 ALA A C 1
ATOM 832 O O . ALA A 1 105 ? -11.543 -3.482 4.491 1.00 95.31 105 ALA A O 1
ATOM 833 N N . THR A 1 106 ? -12.108 -4.157 2.429 1.00 94.75 106 THR A N 1
ATOM 834 C CA . THR A 1 106 ? -12.811 -5.365 2.903 1.00 94.75 106 THR A CA 1
ATOM 835 C C . THR A 1 106 ? -11.863 -6.395 3.523 1.00 94.75 106 THR A C 1
ATOM 837 O O . THR A 1 106 ? -12.239 -7.080 4.474 1.00 94.75 106 THR A O 1
ATOM 840 N N . ILE A 1 107 ? -10.627 -6.480 3.023 1.00 94.19 107 ILE A N 1
ATOM 841 C CA . ILE A 1 107 ? -9.573 -7.355 3.548 1.00 94.19 107 ILE A CA 1
ATOM 842 C C . ILE A 1 107 ? -9.052 -6.777 4.859 1.00 94.19 107 ILE A C 1
ATOM 844 O O . ILE A 1 107 ? -9.051 -7.472 5.870 1.00 94.19 107 ILE A O 1
ATOM 848 N N . ALA A 1 108 ? -8.718 -5.485 4.872 1.00 93.94 108 ALA A N 1
ATOM 849 C CA . ALA A 1 108 ? -8.274 -4.777 6.070 1.00 93.94 108 ALA A CA 1
ATOM 850 C C . ALA A 1 108 ? -9.286 -4.902 7.224 1.00 93.94 108 ALA A C 1
ATOM 852 O O . ALA A 1 108 ? -8.887 -5.142 8.362 1.00 93.94 108 ALA A O 1
ATOM 853 N N . LYS A 1 109 ? -10.593 -4.861 6.926 1.00 94.75 109 LYS A N 1
ATOM 854 C CA . LYS A 1 109 ? -11.657 -5.085 7.916 1.00 94.75 109 LYS A CA 1
ATOM 855 C C . LYS A 1 109 ? -11.585 -6.460 8.574 1.00 94.75 109 LYS A C 1
ATOM 857 O O . LYS A 1 109 ? -11.749 -6.554 9.787 1.00 94.75 109 LYS A O 1
ATOM 862 N N . LYS A 1 110 ? -11.313 -7.518 7.804 1.00 93.44 110 LYS A N 1
ATOM 863 C CA . LYS A 1 110 ? -11.125 -8.879 8.344 1.00 93.44 110 LYS A CA 1
ATOM 864 C C . LYS A 1 110 ? -9.866 -8.990 9.209 1.00 93.44 110 LYS A C 1
ATOM 866 O O . LYS A 1 110 ? -9.833 -9.821 10.105 1.00 93.44 110 LYS A O 1
ATOM 871 N N . LEU A 1 111 ? -8.876 -8.133 8.963 1.00 93.38 111 LEU A N 1
ATOM 872 C CA . LEU A 1 111 ? -7.636 -8.028 9.736 1.00 93.38 111 LEU A CA 1
ATOM 873 C C . LEU A 1 111 ? -7.756 -7.099 10.959 1.00 93.38 111 LEU A C 1
ATOM 875 O O . LEU A 1 111 ? -6.760 -6.840 11.624 1.00 93.38 111 LEU A O 1
ATOM 879 N N . GLY A 1 112 ? -8.952 -6.582 11.263 1.00 94.69 112 GLY A N 1
ATOM 880 C CA . GLY A 1 112 ? -9.185 -5.725 12.430 1.00 94.69 112 GLY A CA 1
ATOM 881 C C . GLY A 1 112 ? -8.929 -4.232 12.204 1.00 94.69 112 GLY A C 1
ATOM 882 O O . GLY A 1 112 ? -8.872 -3.479 13.176 1.00 94.69 112 GLY A O 1
ATOM 883 N N . TYR A 1 113 ? -8.824 -3.781 10.949 1.00 96.44 113 TYR A N 1
ATOM 884 C CA . TYR A 1 113 ? -8.602 -2.375 10.597 1.00 96.44 113 TYR A CA 1
ATOM 885 C C . TYR A 1 113 ? -9.778 -1.770 9.832 1.00 96.44 113 TYR A C 1
ATOM 887 O O . TYR A 1 113 ? -10.431 -2.417 9.019 1.00 96.44 113 TYR A O 1
ATOM 895 N N . GLN A 1 114 ? -10.031 -0.489 10.054 1.00 96.00 114 GLN A N 1
ATOM 896 C CA . GLN A 1 114 ? -11.038 0.285 9.342 1.00 96.00 114 GLN A CA 1
ATOM 897 C C . GLN A 1 114 ? -10.352 1.281 8.413 1.00 96.00 114 GLN A C 1
ATOM 899 O O . GLN A 1 114 ? -9.457 2.016 8.830 1.00 96.00 114 GLN A O 1
ATOM 904 N N . ILE A 1 115 ? -10.784 1.314 7.153 1.00 95.81 115 ILE A N 1
ATOM 905 C CA . ILE A 1 115 ? -10.275 2.253 6.155 1.00 95.81 115 ILE A CA 1
ATOM 906 C C . ILE A 1 115 ? -11.352 3.309 5.884 1.00 95.81 115 ILE A C 1
ATOM 908 O O . ILE A 1 115 ? -12.451 2.972 5.443 1.00 95.81 115 ILE A O 1
ATOM 912 N N . GLY A 1 116 ? -11.037 4.582 6.133 1.00 90.94 116 GLY A N 1
ATOM 913 C CA . GLY A 1 116 ? -11.911 5.725 5.826 1.00 90.94 116 GLY A CA 1
ATOM 914 C C . GLY A 1 116 ? -12.123 5.904 4.317 1.00 90.94 116 GLY A C 1
ATOM 915 O O . GLY A 1 116 ? -11.453 5.223 3.554 1.00 90.94 116 GLY A O 1
ATOM 916 N N . PRO A 1 117 ? -13.027 6.774 3.838 1.00 89.12 117 PRO A N 1
ATOM 917 C CA . PRO A 1 117 ? -13.362 6.908 2.410 1.00 89.12 117 PRO A CA 1
ATOM 918 C C . PRO A 1 117 ? -12.166 7.317 1.526 1.00 89.12 117 PRO A C 1
ATOM 920 O O . PRO A 1 117 ? -11.140 7.785 2.023 1.00 89.12 117 PRO A O 1
ATOM 923 N N . ALA A 1 118 ? -12.287 7.110 0.210 1.00 82.56 118 ALA A N 1
ATOM 924 C CA . ALA A 1 118 ? -11.280 7.547 -0.758 1.00 82.56 118 ALA A CA 1
ATOM 925 C C . ALA A 1 118 ? -11.185 9.091 -0.816 1.00 82.56 118 ALA A C 1
ATOM 927 O O . ALA A 1 118 ? -12.197 9.769 -0.615 1.00 82.56 118 ALA A O 1
ATOM 928 N N . PRO A 1 119 ? -10.005 9.668 -1.120 1.00 74.75 119 PRO A N 1
ATOM 929 C CA . PRO A 1 119 ? -9.849 11.115 -1.261 1.00 74.75 119 PRO A CA 1
ATOM 930 C C . PRO A 1 119 ? -10.830 11.694 -2.286 1.00 74.75 119 PRO A C 1
ATOM 932 O O . PRO A 1 119 ? -10.933 11.187 -3.400 1.00 74.75 119 PRO A O 1
ATOM 935 N N . GLY A 1 120 ? -11.541 12.764 -1.923 1.00 68.25 120 GLY A N 1
ATOM 936 C CA . GLY A 1 120 ? -12.499 13.430 -2.814 1.00 68.25 120 GLY A CA 1
ATOM 937 C C . GLY A 1 120 ? -13.860 12.736 -2.950 1.00 68.25 120 GLY A C 1
ATOM 938 O O . GLY A 1 120 ? -14.756 13.308 -3.567 1.00 68.25 120 GLY A O 1
ATOM 939 N N . GLY A 1 121 ? -14.050 11.557 -2.348 1.00 57.34 121 GLY A N 1
ATOM 940 C CA . GLY A 1 121 ? -15.379 10.991 -2.127 1.00 57.34 121 GLY A CA 1
ATOM 941 C C . GLY A 1 121 ? -16.053 11.711 -0.961 1.00 57.34 121 GLY A C 1
ATOM 942 O O . GLY A 1 121 ? -15.528 11.682 0.152 1.00 57.34 121 GLY A O 1
ATOM 943 N N . LYS A 1 122 ? -17.168 12.396 -1.231 1.00 40.34 122 LYS A N 1
ATOM 944 C CA . LYS A 1 122 ? -18.093 12.867 -0.191 1.00 40.34 122 LYS A CA 1
ATOM 945 C C . LYS A 1 122 ? -18.968 11.719 0.286 1.00 40.34 122 LYS A C 1
ATOM 947 O O . LYS A 1 122 ? -19.390 10.927 -0.586 1.00 40.34 122 LYS A O 1
#

pLDDT: mean 90.16, std 8.48, range [40.34, 96.69]

Foldseek 3Di:
DVLVVVLVVLCVVVVLCQLQVLLVLLQQAFWWKAFLVRHTSDRHDDQVVVQVVCVVVVPPLPSCVSLVDDSVVDDPVCVVVVSSVSSVPSPSVDPVSQVSNVVSQVVSVVSRMHIHHGPPDD

Sequence (122 aa):
MDGVREFLDVVEQHGGAKGHLLGLLHVLIGRKISKSNGEPISSGMSWRELATELKRRRWDPETIRELGLDPKSFAPRDRQRFWYSVISQVQVGSPQAAKAGDKFATIAKKLGYQIGPAPGGK